Protein AF-A0A355ESF0-F1 (afdb_monomer)

Nearest PDB structures (foldseek):
  3tej-assembly2_B  TM=7.965E-01  e=4.326E-01  Escherichia coli K-12
  2md9-assembly1_A  TM=7.643E-01  e=3.087E-01  Brevibacillus parabrevis
  7b2b-assembly1_A  TM=6.332E-01  e=1.924E-01  Xenorhabdus cabanillasii JM26
  7wrp-assembly1_A  TM=8.795E-01  e=1.363E+00  Corynebacterium diphtheriae C7 (beta)

Foldseek 3Di:
DPPPVLVVLVVVQVVCCVVLVHHDDSVLCVVPVDPVSSCVVSVDDDDPDPDDPVSVVVVVVVVVVVVVVVVVVVVVPD

pLDDT: mean 70.39, std 15.44, range [45.38, 93.06]

Mean predicted aligned error: 13.58 Å

Radius of gyration: 17.44 Å; Cα contacts (8 Å, |Δi|>4): 18; chains: 1; bounding box: 45×32×41 Å

Secondary structure (DSSP, 8-state):
--HHHHHHHHHHHHHHHHHHTS---HHHHHH--SHHHHHHHHH-----PPPSHHHHHHHHHHHHHHHHHHHHHHTT--

Sequence (78 aa):
DLGGHSLTMVRAAGRLSERLGRPVAVLDLFRTPTVASLARQLGGGEETLPARETLEERAATRRQSLGRRRELREKGRG

Structure (mmCIF, N/CA/C/O backbone):
data_AF-A0A355ESF0-F1
#
_entry.id   AF-A0A355ESF0-F1
#
loop_
_atom_site.group_PDB
_atom_site.id
_atom_site.type_symbol
_atom_site.label_atom_id
_atom_site.label_alt_id
_atom_site.label_comp_id
_atom_site.label_asym_id
_atom_site.label_entity_id
_atom_site.label_seq_id
_atom_site.pdbx_PDB_ins_code
_atom_site.Cartn_x
_atom_site.Cartn_y
_atom_site.Cartn_z
_atom_site.occupancy
_atom_site.B_iso_or_equiv
_atom_site.auth_seq_id
_atom_site.auth_comp_id
_atom_site.auth_asym_id
_atom_site.auth_atom_id
_atom_site.pdbx_PDB_model_num
ATOM 1 N N . ASP A 1 1 ? 17.116 5.503 -6.797 1.00 52.69 1 ASP A N 1
ATOM 2 C CA . ASP A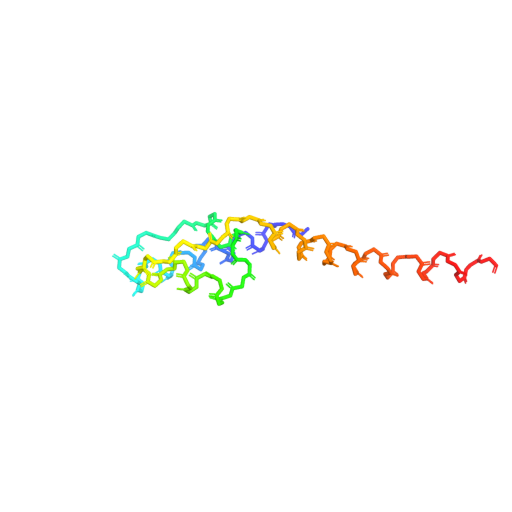 1 1 ? 15.735 6.010 -6.715 1.00 52.69 1 ASP A CA 1
ATOM 3 C C . ASP A 1 1 ? 14.831 5.035 -5.942 1.00 52.69 1 ASP A C 1
ATOM 5 O O . ASP A 1 1 ? 14.032 4.324 -6.528 1.00 52.69 1 ASP A O 1
ATOM 9 N N . LEU A 1 2 ? 15.011 4.925 -4.616 1.00 51.25 2 LEU A N 1
ATOM 10 C CA . LEU A 1 2 ? 14.236 4.010 -3.745 1.00 51.25 2 LEU A CA 1
ATOM 11 C C . LEU A 1 2 ? 13.387 4.756 -2.689 1.00 51.25 2 LEU A C 1
ATOM 13 O O . LEU A 1 2 ? 12.598 4.138 -1.974 1.00 51.25 2 LEU A O 1
ATOM 17 N N . GLY A 1 3 ? 13.519 6.087 -2.598 1.00 58.84 3 GLY A N 1
ATOM 18 C CA . GLY A 1 3 ? 12.847 6.913 -1.585 1.00 58.84 3 GLY A CA 1
ATOM 19 C C . GLY A 1 3 ? 11.412 7.310 -1.950 1.00 58.84 3 GLY A C 1
ATOM 20 O O . GLY A 1 3 ? 10.503 7.156 -1.137 1.00 58.84 3 GLY A O 1
ATOM 21 N N . GLY A 1 4 ? 11.177 7.763 -3.188 1.00 68.88 4 GLY A N 1
ATOM 22 C CA . GLY A 1 4 ? 9.852 8.237 -3.622 1.00 68.88 4 GLY A CA 1
ATOM 23 C C . GLY A 1 4 ? 8.814 7.119 -3.770 1.00 68.88 4 GLY A C 1
ATOM 24 O O . GLY A 1 4 ? 7.651 7.276 -3.386 1.00 68.88 4 GLY A O 1
ATOM 25 N N . HIS A 1 5 ? 9.244 5.953 -4.260 1.00 72.25 5 HIS A N 1
ATOM 26 C CA . HIS A 1 5 ? 8.374 4.785 -4.414 1.00 72.25 5 HIS A CA 1
ATOM 27 C C . HIS A 1 5 ? 7.922 4.215 -3.063 1.00 72.25 5 HIS A C 1
ATOM 29 O O . HIS A 1 5 ? 6.752 3.870 -2.905 1.00 72.25 5 HIS A O 1
ATOM 35 N N . SER A 1 6 ? 8.808 4.185 -2.064 1.00 77.38 6 SER A N 1
ATOM 36 C CA . SER A 1 6 ? 8.494 3.651 -0.734 1.00 77.38 6 SER A CA 1
ATOM 37 C C . SER A 1 6 ? 7.467 4.512 0.006 1.00 77.38 6 SER A C 1
ATOM 39 O O . SER A 1 6 ? 6.491 3.982 0.534 1.00 77.38 6 SER A O 1
ATOM 41 N N . LEU A 1 7 ? 7.611 5.843 -0.018 1.00 83.88 7 LEU A N 1
ATOM 42 C CA . LEU A 1 7 ? 6.643 6.738 0.631 1.00 83.88 7 LEU A CA 1
ATOM 43 C C . LEU A 1 7 ? 5.260 6.674 -0.036 1.00 83.88 7 LEU A C 1
ATOM 45 O O . LEU A 1 7 ? 4.234 6.713 0.643 1.00 83.88 7 LEU A O 1
ATOM 49 N N . THR A 1 8 ? 5.228 6.534 -1.362 1.00 87.88 8 THR A N 1
ATOM 50 C CA . THR A 1 8 ? 3.978 6.364 -2.117 1.00 87.88 8 THR A CA 1
ATOM 51 C C . THR A 1 8 ? 3.272 5.062 -1.734 1.00 87.88 8 THR A C 1
ATOM 53 O O . THR A 1 8 ? 2.061 5.063 -1.518 1.00 87.88 8 THR A O 1
ATOM 56 N N . MET A 1 9 ? 4.027 3.973 -1.563 1.00 86.69 9 MET A N 1
ATOM 57 C CA . MET A 1 9 ? 3.504 2.676 -1.115 1.00 86.69 9 MET A CA 1
ATOM 58 C C . MET A 1 9 ? 2.956 2.735 0.313 1.00 86.69 9 MET A C 1
ATOM 60 O O . MET A 1 9 ? 1.858 2.247 0.566 1.00 86.69 9 MET A O 1
ATOM 64 N N . VAL A 1 10 ? 3.663 3.394 1.237 1.00 88.50 10 VAL A N 1
ATOM 65 C CA . VAL A 1 10 ? 3.189 3.596 2.618 1.00 88.50 10 VAL A CA 1
ATOM 66 C C . VAL A 1 10 ? 1.866 4.369 2.637 1.00 88.50 10 VAL A C 1
ATOM 68 O O . VAL A 1 10 ? 0.914 3.957 3.298 1.00 88.50 10 VAL A O 1
ATOM 71 N N . ARG A 1 11 ? 1.760 5.451 1.853 1.00 90.94 11 ARG A N 1
ATOM 72 C CA . ARG A 1 11 ? 0.513 6.228 1.725 1.00 90.94 11 ARG A CA 1
ATOM 73 C C . ARG A 1 11 ? -0.624 5.405 1.118 1.00 90.94 11 ARG A C 1
ATOM 75 O O . ARG A 1 11 ? -1.766 5.533 1.554 1.00 90.94 11 ARG A O 1
ATOM 82 N N . ALA A 1 12 ? -0.329 4.566 0.125 1.00 89.31 12 ALA A N 1
ATOM 83 C CA . ALA A 1 12 ? -1.316 3.678 -0.480 1.00 89.31 12 ALA A CA 1
ATOM 84 C C . ALA A 1 12 ? -1.839 2.640 0.525 1.00 89.31 12 ALA A C 1
ATOM 86 O O . ALA A 1 12 ? -3.049 2.450 0.611 1.00 89.31 12 ALA A O 1
ATOM 87 N N . ALA A 1 13 ? -0.958 2.028 1.324 1.00 89.56 13 ALA A N 1
ATOM 88 C CA . ALA A 1 13 ? -1.346 1.081 2.370 1.00 89.56 13 ALA A CA 1
ATOM 89 C C . ALA A 1 13 ? -2.258 1.725 3.426 1.00 89.56 13 ALA A C 1
ATOM 91 O O . ALA A 1 13 ? -3.275 1.138 3.792 1.00 89.56 13 ALA A O 1
ATOM 92 N N . GLY A 1 14 ? -1.942 2.953 3.858 1.00 91.94 14 GLY A N 1
ATOM 93 C CA . GLY A 1 14 ? -2.785 3.717 4.784 1.00 91.94 14 GLY A CA 1
ATOM 94 C C . GLY A 1 14 ? -4.187 3.960 4.221 1.00 91.94 14 GLY A C 1
ATOM 95 O O . GLY A 1 14 ? -5.175 3.553 4.825 1.00 91.94 14 GLY A O 1
ATOM 96 N N . ARG A 1 15 ? -4.275 4.501 2.999 1.00 93.06 15 ARG A N 1
ATOM 97 C CA . ARG A 1 15 ? -5.561 4.748 2.320 1.00 93.06 15 ARG A CA 1
ATOM 98 C C . ARG A 1 15 ? -6.374 3.475 2.093 1.00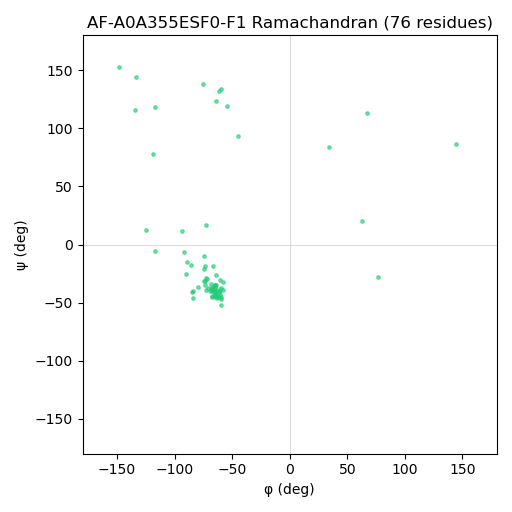 93.06 15 ARG A C 1
ATOM 100 O O . ARG A 1 15 ? -7.595 3.494 2.201 1.00 93.06 15 ARG A O 1
ATOM 107 N N . LEU A 1 16 ? -5.720 2.370 1.736 1.00 90.25 16 LEU A N 1
ATOM 108 C CA . LEU A 1 16 ? -6.393 1.080 1.585 1.00 90.25 16 LEU A CA 1
ATOM 109 C C . LEU A 1 16 ? -6.925 0.583 2.928 1.00 90.25 16 LEU A C 1
ATOM 111 O O . LEU A 1 16 ? -8.050 0.100 2.975 1.00 90.25 16 LEU A O 1
ATOM 115 N N . SER A 1 17 ? -6.156 0.750 4.004 1.00 90.00 17 SER A N 1
ATOM 116 C CA . SER A 1 17 ? -6.581 0.338 5.342 1.00 90.00 17 SER A CA 1
ATOM 117 C C . SER A 1 17 ? -7.809 1.115 5.814 1.00 90.00 17 SER A C 1
ATOM 119 O O . SER A 1 17 ? -8.771 0.514 6.285 1.00 90.00 17 SER A O 1
ATOM 121 N N . GLU A 1 18 ? -7.812 2.435 5.613 1.00 92.56 18 GLU A N 1
ATOM 122 C CA . GLU A 1 18 ? -8.948 3.313 5.921 1.00 92.56 18 GLU A CA 1
ATOM 123 C C . GLU A 1 18 ? -10.203 2.920 5.131 1.00 92.56 18 GLU A C 1
ATOM 125 O O . GLU A 1 18 ? -11.283 2.79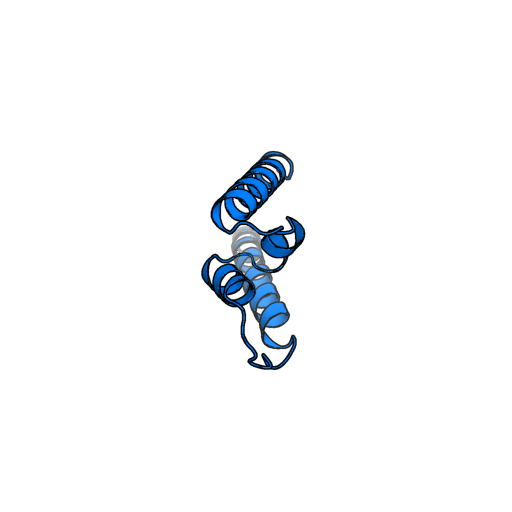1 5.700 1.00 92.56 18 GLU A O 1
ATOM 130 N N . ARG A 1 19 ? -10.070 2.683 3.819 1.00 93.06 19 ARG A N 1
ATOM 131 C CA . ARG A 1 19 ? -11.214 2.361 2.948 1.00 93.06 19 ARG A CA 1
ATOM 132 C C . ARG A 1 19 ? -11.761 0.951 3.143 1.00 93.06 19 ARG A C 1
ATOM 134 O O . ARG A 1 19 ? -12.943 0.734 2.908 1.00 93.06 19 ARG A O 1
ATOM 141 N N . LEU A 1 20 ? -10.906 -0.003 3.503 1.00 88.25 20 LEU A N 1
ATOM 142 C CA . LEU A 1 20 ? -11.291 -1.400 3.716 1.00 88.25 20 LEU A CA 1
ATOM 143 C C . LEU A 1 20 ? -11.668 -1.689 5.173 1.00 88.25 20 LEU A C 1
ATOM 145 O O . LEU A 1 20 ? -12.086 -2.805 5.471 1.00 88.25 20 LEU A O 1
ATOM 149 N N . GLY A 1 21 ? -11.488 -0.723 6.081 1.00 87.94 21 GLY A N 1
ATOM 150 C CA . GLY A 1 21 ? -11.767 -0.890 7.508 1.00 87.94 21 GLY A CA 1
ATOM 151 C C . GLY A 1 21 ? -10.895 -1.950 8.188 1.00 87.94 21 GLY A C 1
ATOM 152 O O . GLY A 1 21 ? -11.273 -2.472 9.233 1.00 87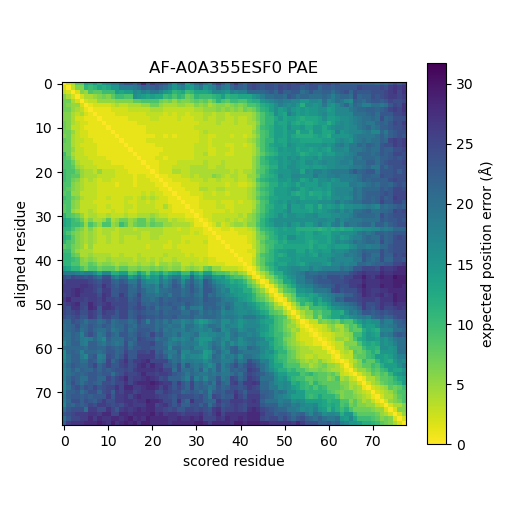.94 21 GLY A O 1
ATOM 153 N N . ARG A 1 22 ? -9.747 -2.307 7.597 1.00 87.06 22 ARG A N 1
ATOM 154 C CA . ARG A 1 22 ? -8.841 -3.337 8.124 1.00 87.06 22 ARG A CA 1
ATOM 155 C C . ARG A 1 22 ? -7.381 -3.040 7.797 1.00 87.06 22 ARG A C 1
ATOM 157 O O . ARG A 1 22 ? -7.119 -2.437 6.760 1.00 87.06 22 ARG A O 1
ATOM 164 N N . PRO A 1 23 ? -6.418 -3.509 8.607 1.00 85.38 23 PRO A N 1
ATOM 165 C CA . PRO A 1 23 ? -5.005 -3.271 8.338 1.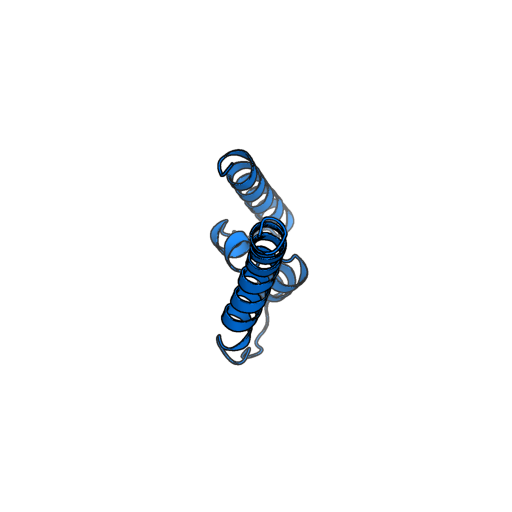00 85.38 23 PRO A CA 1
ATOM 166 C C . PRO A 1 23 ? -4.554 -3.884 7.003 1.00 85.38 23 PRO A C 1
ATOM 168 O O . PRO A 1 23 ? -4.814 -5.058 6.728 1.00 85.38 23 PRO A O 1
ATOM 171 N N . VAL A 1 24 ? -3.842 -3.096 6.197 1.00 87.88 24 VAL A N 1
ATOM 172 C CA . VAL A 1 24 ? -3.127 -3.536 4.991 1.00 87.88 24 VAL A CA 1
ATOM 173 C C . VAL A 1 24 ? -1.637 -3.289 5.202 1.00 87.88 24 VAL A C 1
ATOM 175 O O . VAL A 1 24 ? -1.209 -2.147 5.383 1.00 87.88 24 VAL A O 1
ATOM 178 N N . ALA A 1 25 ? -0.827 -4.349 5.181 1.00 88.12 25 ALA A N 1
ATOM 179 C CA . ALA A 1 25 ? 0.608 -4.210 5.380 1.00 88.12 25 ALA A CA 1
ATOM 180 C C . ALA A 1 25 ? 1.275 -3.647 4.118 1.00 88.12 25 ALA A C 1
ATOM 182 O O . ALA A 1 25 ? 1.018 -4.092 3.001 1.00 88.12 25 ALA A O 1
ATOM 183 N N . VAL A 1 26 ? 2.221 -2.719 4.284 1.00 86.12 26 VAL A N 1
ATOM 184 C CA . VAL A 1 26 ? 3.022 -2.193 3.160 1.00 86.12 26 VAL A CA 1
ATOM 185 C C . VAL A 1 26 ? 3.770 -3.326 2.444 1.00 86.12 26 VAL A C 1
ATOM 187 O O . VAL A 1 26 ? 3.938 -3.300 1.227 1.00 86.12 26 VAL A O 1
ATOM 190 N N . LEU A 1 27 ? 4.170 -4.362 3.188 1.00 84.50 27 LEU A N 1
ATOM 191 C CA . LEU A 1 27 ? 4.827 -5.546 2.640 1.00 84.50 27 LEU A CA 1
ATOM 192 C C . LEU A 1 27 ? 3.949 -6.297 1.625 1.00 84.50 27 LEU A C 1
ATOM 194 O O . LEU A 1 27 ? 4.485 -6.866 0.675 1.00 84.50 27 LEU A O 1
ATOM 198 N N . ASP A 1 28 ? 2.623 -6.257 1.770 1.00 83.06 28 ASP A N 1
ATOM 199 C CA . ASP A 1 28 ? 1.705 -6.889 0.820 1.00 83.06 28 ASP A CA 1
ATOM 200 C C . ASP A 1 28 ? 1.746 -6.192 -0.539 1.00 83.06 28 ASP A C 1
ATOM 202 O O . ASP A 1 28 ? 1.762 -6.867 -1.565 1.00 83.06 28 ASP A O 1
ATOM 206 N N . LEU A 1 29 ? 1.882 -4.863 -0.566 1.00 82.06 29 LEU A N 1
ATOM 207 C CA . LEU A 1 29 ? 2.049 -4.091 -1.804 1.00 82.06 29 LEU A CA 1
ATOM 208 C C . LEU A 1 29 ? 3.365 -4.423 -2.520 1.00 82.06 29 LEU A C 1
ATOM 210 O O . LEU A 1 29 ? 3.420 -4.455 -3.747 1.00 82.06 29 LEU A O 1
ATOM 214 N N . PHE A 1 30 ? 4.428 -4.709 -1.761 1.00 83.44 30 PHE A N 1
ATOM 215 C CA . PHE A 1 30 ? 5.703 -5.156 -2.329 1.00 83.44 30 PHE A CA 1
ATOM 216 C C . PHE A 1 30 ? 5.634 -6.594 -2.857 1.00 83.44 30 PHE A C 1
ATOM 218 O O . PHE A 1 30 ? 6.201 -6.890 -3.908 1.00 83.44 30 PHE A O 1
ATOM 225 N N . ARG A 1 31 ? 4.933 -7.489 -2.150 1.00 81.81 31 ARG A N 1
ATOM 226 C CA . ARG A 1 31 ? 4.743 -8.892 -2.558 1.00 81.81 31 ARG A CA 1
ATOM 227 C C . ARG A 1 31 ? 3.779 -9.038 -3.732 1.00 81.81 31 ARG A C 1
ATOM 229 O O . ARG A 1 31 ? 3.916 -9.962 -4.529 1.00 81.81 31 ARG A O 1
ATOM 236 N N . THR A 1 32 ? 2.829 -8.116 -3.860 1.00 80.44 32 THR A N 1
ATOM 237 C CA . THR A 1 32 ? 1.819 -8.093 -4.919 1.00 80.44 32 THR A CA 1
ATOM 238 C C . THR A 1 32 ? 1.951 -6.812 -5.753 1.00 80.44 32 THR A C 1
ATOM 240 O O . THR A 1 32 ? 1.148 -5.893 -5.630 1.00 80.44 32 THR A O 1
ATOM 243 N N . PRO A 1 33 ? 2.933 -6.730 -6.675 1.00 75.69 33 PRO A N 1
ATOM 244 C CA . PRO A 1 33 ? 3.216 -5.507 -7.435 1.00 75.69 33 PRO A CA 1
ATOM 245 C C . PRO A 1 33 ? 2.159 -5.190 -8.513 1.00 75.69 33 PRO A C 1
ATOM 247 O O . PRO A 1 33 ? 2.426 -4.431 -9.445 1.00 75.69 33 PRO A O 1
ATOM 250 N N . THR A 1 34 ? 0.972 -5.801 -8.434 1.00 82.62 34 THR A N 1
ATOM 251 C CA . THR A 1 34 ? -0.163 -5.531 -9.316 1.00 82.62 34 THR A CA 1
ATOM 252 C C . THR A 1 34 ? -1.440 -5.382 -8.499 1.00 82.62 34 THR A C 1
ATOM 254 O O . THR A 1 34 ? -1.660 -6.107 -7.531 1.00 82.62 34 THR A O 1
ATOM 257 N N . VAL A 1 35 ? -2.321 -4.483 -8.941 1.00 82.44 35 VAL A N 1
ATOM 258 C CA . VAL A 1 35 ? -3.625 -4.255 -8.298 1.00 82.44 35 VAL A CA 1
ATOM 259 C C . VAL A 1 35 ? -4.467 -5.532 -8.285 1.00 82.44 35 VAL A C 1
ATOM 261 O O . VAL A 1 35 ? -5.131 -5.809 -7.295 1.00 82.44 35 VAL A O 1
ATOM 264 N N . ALA A 1 36 ? -4.399 -6.341 -9.347 1.00 79.88 36 ALA A N 1
ATOM 265 C CA . ALA A 1 36 ? -5.151 -7.588 -9.448 1.00 79.88 36 ALA A CA 1
ATOM 266 C C . ALA A 1 36 ? -4.713 -8.624 -8.401 1.00 79.88 36 ALA A C 1
ATOM 268 O O . ALA A 1 36 ? -5.560 -9.228 -7.747 1.00 79.88 36 ALA A O 1
ATOM 269 N N . SER A 1 37 ? -3.402 -8.821 -8.205 1.00 78.31 37 SER A N 1
ATOM 270 C CA . SER A 1 37 ? -2.914 -9.756 -7.183 1.00 78.31 37 SER A CA 1
ATOM 271 C C . SER A 1 37 ? -3.192 -9.256 -5.767 1.00 78.31 37 SER A C 1
ATOM 273 O O . SER A 1 37 ? -3.596 -10.052 -4.922 1.00 78.31 37 SER A O 1
ATOM 275 N N . LEU A 1 38 ? -3.073 -7.948 -5.529 1.00 83.25 38 LEU A N 1
ATOM 276 C CA . LEU A 1 38 ? -3.446 -7.340 -4.255 1.00 83.25 38 LEU A CA 1
ATOM 277 C C . LEU A 1 38 ? -4.947 -7.499 -3.969 1.00 83.25 38 LEU A C 1
ATOM 279 O O . LEU A 1 38 ? -5.321 -7.908 -2.878 1.00 83.25 38 LEU A O 1
ATOM 283 N N . ALA A 1 39 ? -5.817 -7.226 -4.944 1.00 84.69 39 ALA A N 1
ATOM 284 C CA . ALA A 1 39 ? -7.267 -7.344 -4.786 1.00 84.69 39 ALA A CA 1
ATOM 285 C C . ALA A 1 39 ? -7.698 -8.784 -4.473 1.00 84.69 39 ALA A C 1
ATOM 287 O O . ALA A 1 39 ? -8.527 -8.990 -3.592 1.00 84.69 39 ALA A O 1
ATOM 288 N N . ARG A 1 40 ? -7.088 -9.781 -5.129 1.00 82.81 40 ARG A N 1
ATOM 289 C CA . ARG A 1 40 ? -7.319 -11.201 -4.814 1.00 82.81 40 ARG A CA 1
ATOM 290 C C . ARG A 1 40 ? -6.915 -11.542 -3.382 1.00 82.81 40 ARG A C 1
ATOM 292 O O . ARG A 1 40 ? -7.676 -12.193 -2.679 1.00 82.81 40 ARG A O 1
ATOM 299 N N . GLN A 1 41 ? -5.749 -11.069 -2.939 1.00 80.19 41 GLN A N 1
ATOM 300 C CA . GLN A 1 41 ? -5.294 -11.269 -1.563 1.00 80.19 41 GLN A CA 1
ATOM 301 C C . GLN A 1 41 ? -6.208 -10.555 -0.554 1.00 80.19 41 GLN A C 1
ATOM 303 O O . GLN A 1 41 ? -6.428 -11.055 0.548 1.00 80.19 41 GLN A O 1
ATOM 308 N N . LEU A 1 42 ? -6.748 -9.387 -0.919 1.00 80.88 42 LEU A N 1
ATOM 309 C CA . LEU A 1 42 ? -7.572 -8.586 -0.024 1.00 80.88 42 LEU A CA 1
ATOM 310 C C . LEU A 1 42 ? -9.071 -8.970 -0.008 1.00 80.88 42 LEU A C 1
ATOM 312 O O . LEU A 1 42 ? -9.773 -8.590 0.929 1.00 80.88 42 LEU A O 1
ATOM 316 N N . GLY A 1 43 ? -9.564 -9.707 -1.002 1.00 79.00 43 GLY A N 1
ATOM 317 C CA . GLY A 1 43 ? -10.982 -10.057 -1.150 1.00 79.00 43 GLY A CA 1
ATOM 318 C C . GLY A 1 43 ? -11.508 -11.136 -0.199 1.00 79.00 43 GLY A C 1
ATOM 319 O O . GLY A 1 43 ? -12.704 -11.149 0.043 1.00 79.00 43 GLY A O 1
ATOM 320 N N . GLY A 1 44 ? -10.637 -11.976 0.376 1.00 65.94 44 GLY A N 1
ATOM 321 C CA . GLY A 1 44 ? -10.978 -12.961 1.412 1.00 65.94 44 GLY A CA 1
ATOM 322 C C . GLY A 1 44 ? -11.892 -14.114 0.961 1.00 65.94 44 GLY A C 1
ATOM 323 O O . GLY A 1 44 ? -13.076 -13.920 0.722 1.00 65.94 44 GLY A O 1
ATOM 324 N N . GLY A 1 45 ? -11.353 -15.336 0.944 1.00 53.28 45 GLY A N 1
ATOM 325 C CA . GLY A 1 45 ? -12.145 -16.571 0.897 1.00 53.28 45 GLY A CA 1
ATOM 326 C C . GLY A 1 45 ? -11.496 -17.680 0.075 1.00 53.28 45 GLY A C 1
ATOM 327 O O . GLY A 1 45 ? -11.762 -17.780 -1.112 1.00 53.28 45 GLY A O 1
ATOM 328 N N . GLU A 1 46 ? -10.631 -18.461 0.724 1.00 50.16 46 GLU A N 1
ATOM 329 C CA . GLU A 1 46 ? -10.282 -19.853 0.397 1.00 50.16 46 GLU A CA 1
ATOM 330 C C . GLU A 1 46 ? -10.265 -20.254 -1.087 1.00 50.16 46 GLU A C 1
ATOM 332 O O . GLU A 1 46 ? -11.167 -20.899 -1.604 1.00 50.16 46 GLU A O 1
ATOM 337 N N . GLU A 1 47 ? -9.153 -19.984 -1.758 1.00 46.06 47 GLU A N 1
ATOM 338 C CA . GLU A 1 47 ? -8.680 -20.932 -2.754 1.00 46.06 47 GLU A CA 1
ATOM 339 C C . GLU A 1 47 ? -7.189 -21.076 -2.515 1.00 46.06 47 GLU A C 1
ATOM 341 O O . GLU A 1 47 ? -6.431 -20.104 -2.595 1.00 46.06 47 GLU A O 1
ATOM 346 N N . THR A 1 48 ? -6.789 -22.284 -2.133 1.00 48.84 48 THR A N 1
ATOM 347 C CA . THR A 1 48 ? -5.416 -22.762 -2.207 1.00 48.84 48 THR A CA 1
ATOM 348 C C . THR A 1 48 ? -4.856 -22.380 -3.571 1.00 48.84 48 THR A C 1
ATOM 350 O O . THR A 1 48 ? -5.031 -23.082 -4.562 1.00 48.84 48 THR A O 1
ATOM 353 N N . LEU A 1 49 ? -4.190 -21.232 -3.645 1.00 49.31 49 LEU A N 1
ATOM 354 C CA . LEU A 1 49 ? -3.346 -20.922 -4.780 1.00 49.31 49 LEU A CA 1
ATOM 355 C C . LEU A 1 49 ? -2.224 -21.960 -4.735 1.00 49.31 49 LEU A C 1
ATOM 357 O O . LEU A 1 49 ? -1.552 -22.034 -3.698 1.00 49.31 49 LEU A O 1
ATOM 361 N N . PRO A 1 50 ? -1.989 -22.751 -5.799 1.00 46.91 50 PRO A N 1
ATOM 362 C CA . PRO A 1 50 ? -0.795 -23.569 -5.851 1.00 46.91 50 PRO A CA 1
ATOM 363 C C . PRO A 1 50 ? 0.387 -22.629 -5.644 1.00 46.91 50 PRO A C 1
ATOM 365 O O . PRO A 1 50 ? 0.562 -21.605 -6.316 1.00 46.91 50 PRO A O 1
ATOM 368 N N . ALA A 1 51 ? 1.097 -22.928 -4.567 1.00 49.69 51 ALA A N 1
ATOM 369 C CA . ALA A 1 51 ? 2.111 -22.089 -4.000 1.00 49.69 51 ALA A CA 1
ATOM 370 C C . ALA A 1 51 ? 3.221 -21.846 -5.031 1.00 49.69 51 ALA A C 1
ATOM 372 O O . ALA A 1 51 ? 3.776 -22.772 -5.607 1.00 49.69 51 ALA A O 1
ATOM 373 N N . ARG A 1 52 ? 3.614 -20.575 -5.138 1.00 51.75 52 ARG A N 1
ATOM 374 C CA . ARG A 1 52 ? 5.010 -20.138 -5.311 1.00 51.75 52 ARG A CA 1
ATOM 375 C C . ARG A 1 52 ? 5.665 -20.283 -6.684 1.00 51.75 52 ARG A C 1
ATOM 377 O O . ARG A 1 52 ? 6.487 -19.426 -6.992 1.00 51.75 52 ARG A O 1
ATOM 384 N N . GLU A 1 53 ? 5.273 -21.226 -7.530 1.00 51.62 53 GLU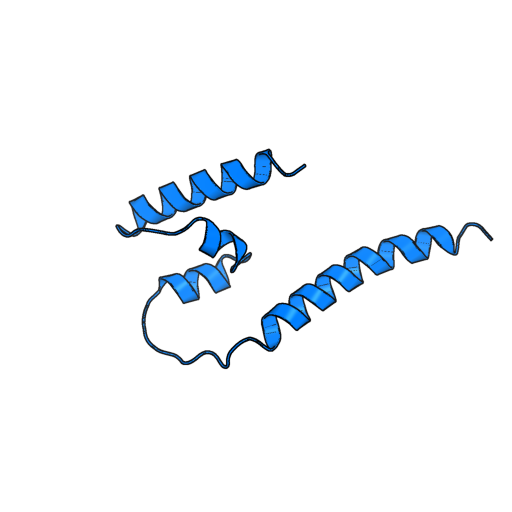 A N 1
ATOM 385 C CA . GLU A 1 53 ? 6.042 -21.523 -8.752 1.00 51.62 53 GLU A CA 1
ATOM 386 C C . GLU A 1 53 ? 6.002 -20.387 -9.796 1.00 51.62 53 GLU A C 1
ATOM 388 O O . GLU A 1 53 ? 7.003 -20.054 -10.420 1.00 51.62 53 GLU A O 1
ATOM 393 N N . THR A 1 54 ? 4.889 -19.655 -9.898 1.00 59.12 54 THR A N 1
ATOM 394 C CA . THR A 1 54 ? 4.696 -18.677 -10.990 1.00 59.12 54 THR A CA 1
ATOM 395 C C . THR A 1 54 ? 5.210 -17.259 -10.709 1.00 59.12 54 THR A C 1
ATOM 397 O O . THR A 1 54 ? 5.333 -16.452 -11.636 1.00 59.12 54 THR A O 1
ATOM 400 N N . LEU A 1 55 ? 5.498 -16.898 -9.452 1.00 57.97 55 LEU A N 1
ATOM 401 C CA . LEU A 1 55 ? 5.888 -15.521 -9.108 1.00 57.97 55 LEU A CA 1
ATOM 402 C C . LEU A 1 55 ? 7.385 -15.279 -9.325 1.00 57.97 55 LEU A C 1
ATOM 404 O O . LEU A 1 55 ? 7.768 -14.227 -9.843 1.00 57.97 55 LEU A O 1
ATOM 408 N N . GLU A 1 56 ? 8.219 -16.260 -8.974 1.00 60.50 56 GLU A N 1
ATOM 409 C CA . GLU A 1 56 ? 9.660 -16.219 -9.233 1.00 60.50 56 GLU A CA 1
ATOM 410 C C . GLU A 1 56 ? 9.948 -16.287 -10.729 1.00 60.50 56 GLU A C 1
ATOM 412 O O . GLU A 1 56 ? 10.756 -15.507 -11.230 1.00 60.50 56 GLU A O 1
ATOM 417 N N . GLU A 1 57 ? 9.205 -17.119 -11.456 1.00 59.28 57 GLU A N 1
ATOM 418 C CA . GLU A 1 57 ? 9.339 -17.287 -12.900 1.00 59.28 57 GLU A CA 1
ATOM 419 C C . GLU A 1 57 ? 8.973 -16.000 -13.656 1.00 59.28 57 GLU A C 1
ATOM 421 O O . GLU A 1 57 ? 9.740 -15.521 -14.491 1.00 59.28 57 GLU A O 1
ATOM 426 N N . ARG A 1 58 ? 7.885 -15.319 -13.265 1.00 58.66 58 ARG A N 1
ATOM 427 C CA . ARG A 1 58 ? 7.518 -14.000 -13.820 1.00 58.66 58 ARG A CA 1
ATOM 428 C C . ARG A 1 58 ? 8.500 -12.896 -13.431 1.00 58.66 58 ARG A C 1
ATOM 430 O O . ARG A 1 58 ? 8.802 -12.015 -14.244 1.00 58.66 58 ARG A O 1
ATOM 437 N N . ALA A 1 59 ? 9.011 -12.917 -12.199 1.00 61.62 59 ALA A N 1
ATOM 438 C CA . ALA A 1 59 ? 10.046 -11.984 -11.765 1.00 61.62 59 ALA A CA 1
ATOM 439 C C . ALA A 1 59 ? 11.365 -12.213 -12.527 1.00 61.62 59 ALA A C 1
ATOM 441 O O . ALA A 1 59 ? 12.051 -11.243 -12.861 1.00 61.62 59 ALA A O 1
ATOM 442 N N . ALA A 1 60 ? 11.694 -13.467 -12.850 1.00 62.75 60 ALA A N 1
ATOM 443 C CA . ALA A 1 60 ? 12.834 -13.847 -13.673 1.00 62.75 60 ALA A CA 1
ATOM 444 C C . ALA A 1 60 ? 12.651 -13.387 -15.128 1.00 62.75 60 ALA A C 1
ATOM 446 O O . ALA A 1 60 ? 13.548 -12.734 -15.661 1.00 62.75 60 ALA A O 1
ATOM 447 N N . THR A 1 61 ? 11.472 -13.580 -15.734 1.00 65.19 61 THR A N 1
ATOM 448 C CA . THR A 1 61 ? 11.160 -13.063 -17.083 1.00 65.19 61 THR A CA 1
ATOM 449 C C . THR A 1 61 ? 11.321 -11.539 -17.162 1.00 65.19 61 THR A C 1
ATOM 451 O O . THR A 1 61 ? 11.856 -11.007 -18.136 1.00 65.19 61 THR A O 1
ATOM 454 N N . ARG A 1 62 ? 10.916 -10.804 -16.116 1.00 61.59 62 ARG A N 1
ATOM 455 C CA . ARG A 1 62 ? 11.046 -9.336 -16.070 1.00 61.59 62 ARG A CA 1
ATOM 456 C C . ARG A 1 62 ? 12.488 -8.864 -15.852 1.00 61.59 62 ARG A C 1
ATOM 458 O O . ARG A 1 62 ? 12.887 -7.851 -16.423 1.00 61.59 62 ARG A O 1
ATOM 465 N N . ARG A 1 63 ? 13.295 -9.598 -15.074 1.00 60.28 63 ARG A N 1
ATOM 466 C CA . ARG A 1 63 ? 14.749 -9.357 -14.980 1.00 60.28 63 ARG A CA 1
ATOM 467 C C . ARG A 1 63 ? 15.437 -9.623 -16.321 1.00 60.28 63 ARG A C 1
ATOM 469 O O . ARG A 1 63 ? 16.280 -8.834 -16.741 1.00 60.28 63 ARG A O 1
ATOM 476 N N . GLN A 1 64 ? 15.023 -10.675 -17.025 1.00 58.94 64 GLN A N 1
ATOM 477 C CA . GLN A 1 64 ? 15.572 -11.057 -18.325 1.00 58.94 64 GLN A CA 1
ATOM 478 C C . GLN A 1 64 ? 15.273 -10.015 -19.420 1.00 58.94 64 GLN A C 1
ATOM 480 O O . GLN A 1 64 ? 16.148 -9.709 -20.232 1.00 58.94 64 GLN A O 1
ATOM 485 N N . SER A 1 65 ? 14.086 -9.396 -19.419 1.00 54.22 65 SER A N 1
ATOM 486 C CA . SER A 1 65 ? 13.736 -8.347 -20.392 1.00 54.22 65 SER A CA 1
ATOM 487 C C . SER A 1 65 ? 14.470 -7.019 -20.157 1.00 54.22 65 SER A C 1
ATOM 489 O O . SER A 1 65 ? 14.791 -6.316 -21.119 1.00 54.22 65 SER A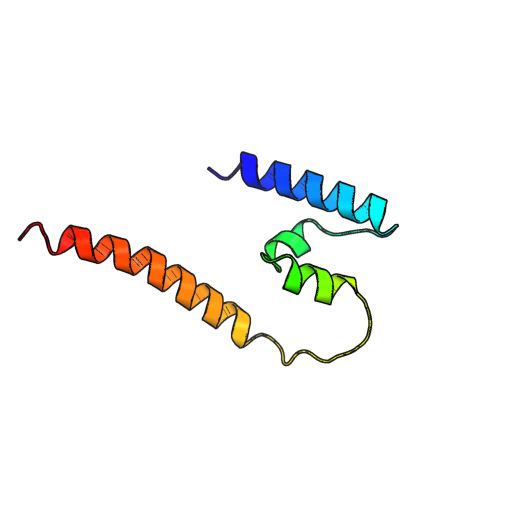 O 1
ATOM 491 N N . LEU A 1 66 ? 14.823 -6.698 -18.907 1.00 59.50 66 LEU A N 1
ATOM 492 C CA . LEU A 1 66 ? 15.691 -5.559 -18.580 1.00 59.50 66 LEU A CA 1
ATOM 493 C C . LEU A 1 66 ? 17.169 -5.831 -18.924 1.00 59.50 66 LEU A C 1
ATOM 495 O O . LEU A 1 66 ? 17.871 -4.906 -19.333 1.00 59.50 66 LEU A O 1
ATOM 499 N N . GLY A 1 67 ? 17.621 -7.090 -18.841 1.00 56.94 67 GLY A N 1
ATOM 500 C CA . GLY A 1 67 ? 18.961 -7.518 -19.269 1.00 56.94 67 GLY A CA 1
ATOM 501 C C . GLY A 1 67 ? 19.166 -7.472 -20.789 1.00 56.94 67 GLY A C 1
ATOM 502 O O . GLY A 1 67 ? 20.188 -6.973 -21.260 1.00 56.94 67 GLY A O 1
ATOM 503 N N . ARG A 1 68 ? 18.155 -7.871 -21.576 1.00 55.88 68 ARG A N 1
ATOM 504 C CA . ARG A 1 68 ? 18.240 -7.928 -23.051 1.00 55.88 68 ARG A CA 1
ATOM 505 C C . ARG A 1 68 ? 18.445 -6.556 -23.716 1.00 55.88 68 ARG A C 1
ATOM 507 O O . ARG A 1 68 ? 19.037 -6.469 -24.787 1.00 55.88 68 ARG A O 1
ATOM 514 N N . ARG A 1 69 ? 18.020 -5.455 -23.078 1.00 54.75 69 ARG A N 1
ATOM 515 C CA . ARG A 1 69 ? 18.282 -4.083 -23.572 1.00 54.75 69 ARG A CA 1
ATOM 516 C C . ARG A 1 69 ? 19.733 -3.629 -23.375 1.00 54.75 69 ARG A C 1
ATOM 518 O O . ARG A 1 69 ? 20.148 -2.668 -24.021 1.00 54.75 69 ARG A O 1
ATOM 525 N N . ARG A 1 70 ? 20.487 -4.283 -22.484 1.00 54.44 70 ARG A N 1
ATOM 526 C CA . ARG A 1 70 ? 21.889 -3.955 -22.194 1.00 54.44 70 ARG A CA 1
ATOM 527 C C . ARG A 1 70 ? 22.836 -4.635 -23.190 1.00 54.44 70 ARG A C 1
ATOM 529 O O . ARG A 1 70 ? 23.700 -3.959 -23.735 1.00 54.44 70 ARG A O 1
ATOM 536 N N . GLU A 1 71 ? 22.576 -5.896 -23.540 1.00 54.44 71 GLU A N 1
ATOM 537 C CA . GLU A 1 71 ? 23.378 -6.661 -24.517 1.00 54.44 71 GLU A CA 1
ATOM 538 C C . GLU A 1 71 ? 23.341 -6.080 -25.939 1.00 54.44 71 GLU A C 1
ATOM 540 O O . GLU A 1 71 ? 24.353 -6.082 -2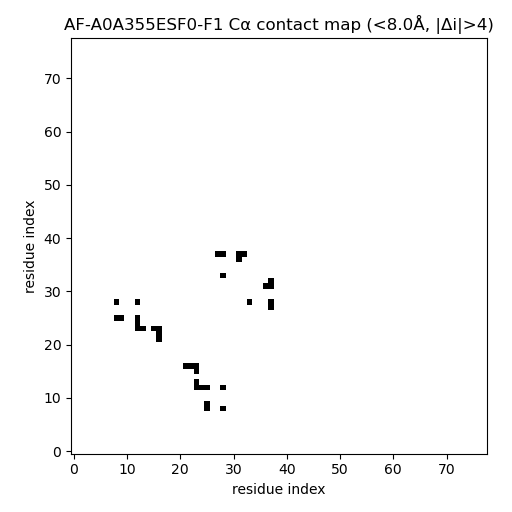6.640 1.00 54.44 71 GLU A O 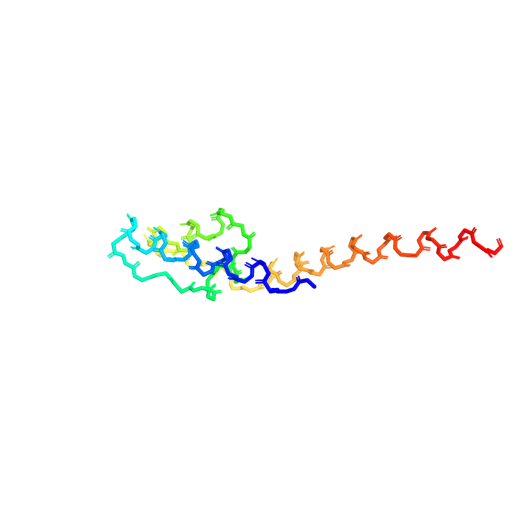1
ATOM 545 N N . LEU A 1 72 ? 22.202 -5.517 -26.363 1.00 56.47 72 LEU A N 1
ATOM 546 C CA . LEU A 1 72 ? 22.080 -4.878 -27.682 1.00 56.47 72 LEU A CA 1
ATOM 547 C C . LEU A 1 72 ? 22.928 -3.602 -27.815 1.00 56.47 72 LEU A C 1
ATOM 549 O O . LEU A 1 72 ? 23.204 -3.171 -28.930 1.00 56.47 72 LEU A O 1
ATOM 553 N N . ARG A 1 73 ? 23.357 -2.996 -26.698 1.00 55.19 73 ARG A N 1
ATOM 554 C CA . ARG A 1 73 ? 24.243 -1.821 -26.706 1.00 55.19 73 ARG A CA 1
ATOM 555 C C . ARG A 1 73 ? 25.726 -2.190 -26.688 1.00 55.19 73 ARG A C 1
ATOM 557 O O . ARG A 1 73 ? 26.526 -1.401 -27.177 1.00 55.19 73 ARG A O 1
ATOM 564 N N . GLU A 1 74 ? 26.087 -3.363 -26.167 1.00 54.44 74 GLU A N 1
ATOM 565 C CA . GLU A 1 74 ? 27.472 -3.859 -26.183 1.00 54.44 74 GLU A CA 1
ATOM 566 C C . GLU A 1 74 ? 27.859 -4.470 -27.534 1.00 54.44 74 GLU A C 1
ATOM 568 O O . GLU A 1 74 ? 28.962 -4.229 -28.011 1.00 54.44 74 GLU A O 1
ATOM 573 N N . LYS A 1 75 ? 26.941 -5.172 -28.215 1.00 55.75 75 LYS A N 1
ATOM 574 C CA . LYS A 1 75 ? 27.210 -5.767 -29.542 1.00 55.75 75 LYS A CA 1
ATOM 575 C C . LYS A 1 75 ? 27.250 -4.772 -30.711 1.00 55.75 75 LYS A C 1
ATOM 577 O O . LYS A 1 75 ? 27.643 -5.157 -31.802 1.00 55.75 75 LYS A O 1
ATOM 582 N N . GLY A 1 76 ? 26.858 -3.513 -30.505 1.00 53.03 76 GLY A N 1
ATOM 583 C CA . GLY A 1 76 ? 26.889 -2.458 -31.532 1.00 53.03 76 GLY A CA 1
ATOM 584 C C . GLY A 1 76 ? 28.165 -1.606 -31.540 1.00 53.03 76 GLY A C 1
ATOM 585 O O . GLY A 1 76 ? 28.164 -0.530 -32.133 1.00 53.03 76 GLY A O 1
ATOM 586 N N . ARG A 1 77 ? 29.210 -2.025 -30.816 1.00 56.16 77 ARG A N 1
ATOM 587 C CA . ARG A 1 77 ? 30.473 -1.284 -30.643 1.00 56.16 77 ARG A CA 1
ATOM 588 C C . ARG A 1 77 ? 31.727 -2.084 -31.029 1.00 56.16 77 ARG A C 1
ATOM 590 O O . ARG A 1 77 ? 32.823 -1.658 -30.675 1.00 56.16 77 ARG A O 1
ATOM 597 N N . GLY A 1 78 ? 31.551 -3.221 -31.703 1.00 45.38 78 GLY A N 1
ATOM 598 C CA . GLY A 1 78 ? 32.623 -4.021 -32.302 1.00 45.38 78 GLY A CA 1
ATOM 599 C C . GLY A 1 78 ? 32.651 -3.848 -33.808 1.00 45.38 78 GLY A C 1
ATOM 600 O O . GLY A 1 78 ? 31.543 -3.761 -34.383 1.00 45.38 78 GLY A O 1
#

Solvent-accessible surface area (backbone atoms only — not comparable to full-atom values): 4829 Å² total; per-residue (Å²): 140,68,65,70,63,50,55,52,43,48,52,50,22,51,55,50,16,67,76,69,76,43,92,48,59,52,65,52,51,69,75,25,84,40,70,68,56,40,48,61,71,69,64,71,80,92,70,89,66,84,74,72,68,67,59,58,52,53,52,48,54,55,53,49,58,62,48,56,66,52,55,65,62,62,71,72,75,115